Protein AF-A0A7W0H7K4-F1 (afdb_monomer)

Secondary structure (DSSP, 8-state):
--SGGG--SS--HHHHHHHHHHHHHHTT----HHHHHHHHHHHTT--------TTS-HHHHHHHHHHHHHHH-

Radius of gyration: 11.47 Å; Cα contacts (8 Å, |Δi|>4): 60; chains: 1; bounding box: 26×20×33 Å

Structure (mmCIF, N/CA/C/O backbone):
data_AF-A0A7W0H7K4-F1
#
_entry.id   AF-A0A7W0H7K4-F1
#
loop_
_atom_site.group_PDB
_atom_site.id
_atom_site.type_symbol
_atom_site.label_atom_id
_atom_site.label_alt_id
_atom_site.label_comp_id
_atom_site.label_asym_id
_atom_site.label_entity_id
_atom_site.label_seq_id
_atom_site.pdbx_PDB_ins_code
_atom_site.Cartn_x
_atom_site.Cartn_y
_atom_site.Cartn_z
_atom_site.occupancy
_atom_site.B_iso_or_equiv
_atom_site.auth_seq_id
_atom_site.auth_comp_id
_atom_site.auth_asym_id
_atom_site.auth_atom_id
_atom_site.pdbx_PDB_model_num
ATOM 1 N N . MET A 1 1 ? -9.467 -2.691 -11.324 1.00 79.31 1 MET A N 1
ATOM 2 C CA . MET A 1 1 ? -8.141 -3.229 -11.691 1.00 79.31 1 MET A CA 1
ATOM 3 C C . MET A 1 1 ? -7.570 -3.905 -10.457 1.00 79.31 1 MET A C 1
ATOM 5 O O . MET A 1 1 ? -7.801 -3.386 -9.366 1.00 79.31 1 MET A O 1
ATOM 9 N N . SER A 1 2 ? -6.950 -5.077 -10.581 1.00 93.75 2 SER A N 1
ATOM 10 C CA . SER A 1 2 ? -6.370 -5.753 -9.413 1.00 93.75 2 SER A CA 1
ATOM 11 C C . SER A 1 2 ? -5.061 -5.068 -8.997 1.00 93.75 2 SER A C 1
ATOM 13 O O . SER A 1 2 ? -4.450 -4.365 -9.800 1.00 93.75 2 SER A O 1
ATOM 15 N N . LEU A 1 3 ? -4.628 -5.251 -7.745 1.00 96.62 3 LEU A N 1
ATOM 16 C CA . LEU A 1 3 ? -3.360 -4.687 -7.266 1.00 96.62 3 LEU A CA 1
ATOM 17 C C . LEU A 1 3 ? -2.157 -5.259 -8.035 1.00 96.62 3 LEU A C 1
ATOM 19 O O . LEU A 1 3 ? -1.210 -4.543 -8.331 1.00 96.62 3 LEU A O 1
ATOM 23 N N . THR A 1 4 ? -2.208 -6.532 -8.426 1.00 96.44 4 THR A N 1
ATOM 24 C CA . THR A 1 4 ? -1.128 -7.174 -9.189 1.00 96.44 4 THR A CA 1
ATOM 25 C C . THR A 1 4 ? -0.974 -6.601 -10.597 1.00 96.44 4 THR A C 1
ATOM 27 O O . THR A 1 4 ? 0.130 -6.590 -11.128 1.00 96.44 4 THR A O 1
ATOM 30 N N . ASP A 1 5 ? -2.041 -6.046 -11.179 1.00 96.62 5 ASP A N 1
ATOM 31 C CA . ASP A 1 5 ? -1.972 -5.358 -12.477 1.00 96.62 5 ASP A CA 1
ATOM 32 C C . ASP A 1 5 ? -1.225 -4.008 -12.392 1.00 96.62 5 ASP A C 1
ATOM 34 O O . ASP A 1 5 ? -0.956 -3.386 -13.417 1.00 96.62 5 ASP A O 1
ATOM 38 N N . ARG A 1 6 ? -0.933 -3.517 -11.176 1.00 96.50 6 ARG A N 1
ATOM 39 C CA . ARG A 1 6 ? -0.242 -2.241 -10.912 1.00 96.50 6 ARG A CA 1
ATOM 40 C C . ARG A 1 6 ? 1.258 -2.405 -10.672 1.00 96.50 6 ARG A C 1
ATOM 42 O O . ARG A 1 6 ? 1.912 -1.408 -10.382 1.00 96.50 6 ARG A O 1
ATOM 49 N N . ILE A 1 7 ? 1.801 -3.622 -10.756 1.00 97.38 7 ILE A N 1
ATOM 50 C CA . ILE A 1 7 ? 3.239 -3.842 -10.572 1.00 97.38 7 ILE A CA 1
ATOM 51 C C . ILE A 1 7 ? 3.997 -3.037 -11.644 1.00 97.38 7 ILE A C 1
ATOM 53 O O . ILE A 1 7 ? 3.763 -3.252 -12.838 1.00 97.38 7 ILE A O 1
ATOM 57 N N . PRO A 1 8 ? 4.866 -2.090 -11.251 1.00 96.81 8 PRO A N 1
ATOM 58 C CA . PRO A 1 8 ? 5.616 -1.281 -12.200 1.00 96.81 8 PRO A CA 1
ATOM 59 C C . PRO A 1 8 ? 6.650 -2.133 -12.942 1.00 96.81 8 PRO A C 1
ATOM 61 O O . PRO A 1 8 ? 7.186 -3.100 -12.406 1.00 96.81 8 PRO A O 1
ATOM 64 N N . SER A 1 9 ? 6.973 -1.746 -14.178 1.00 95.75 9 SER A N 1
ATOM 65 C CA . SER A 1 9 ? 8.029 -2.406 -14.959 1.00 95.75 9 SER A CA 1
ATOM 66 C C . SER A 1 9 ? 9.423 -2.223 -14.353 1.00 95.75 9 SER A C 1
ATOM 68 O O . SER A 1 9 ? 10.292 -3.060 -14.567 1.00 95.75 9 SER A O 1
ATOM 70 N N . ASP A 1 10 ? 9.627 -1.117 -13.634 1.00 97.06 10 ASP A N 1
ATOM 71 C CA . ASP A 1 10 ? 10.826 -0.822 -12.852 1.00 97.06 10 ASP A CA 1
ATOM 72 C C . ASP A 1 10 ? 10.407 -0.609 -11.383 1.00 97.06 10 ASP A C 1
ATOM 74 O O . ASP A 1 10 ? 9.781 0.413 -11.078 1.00 97.06 10 ASP A O 1
ATOM 78 N N . PRO A 1 11 ? 10.644 -1.583 -10.483 1.00 97.06 11 PRO A N 1
ATOM 79 C CA . PRO A 1 11 ? 10.128 -1.578 -9.116 1.00 97.06 11 PRO A CA 1
ATOM 80 C C . PRO A 1 11 ? 11.015 -0.758 -8.177 1.00 97.06 11 PRO A C 1
ATOM 82 O O . PRO A 1 11 ? 11.590 -1.279 -7.223 1.00 97.06 11 PRO A O 1
ATOM 85 N N . THR A 1 12 ? 11.137 0.541 -8.446 1.00 98.44 12 THR A N 1
ATOM 86 C CA . THR A 1 12 ? 11.771 1.468 -7.501 1.00 98.44 12 THR A CA 1
ATOM 87 C C . THR A 1 12 ? 10.885 1.658 -6.262 1.00 98.44 12 THR A C 1
ATOM 89 O O . THR A 1 12 ? 9.660 1.524 -6.375 1.00 98.44 12 THR A O 1
ATOM 92 N N . PRO A 1 13 ? 11.452 2.011 -5.092 1.00 98.50 13 PRO A N 1
ATOM 93 C CA . PRO A 1 13 ? 10.662 2.235 -3.880 1.00 98.50 13 PRO A CA 1
ATOM 94 C C . PRO A 1 13 ? 9.510 3.228 -4.089 1.00 98.50 13 PRO A C 1
ATOM 96 O O . PRO A 1 13 ? 8.352 2.909 -3.818 1.00 98.50 13 PRO A O 1
ATOM 99 N N . ASP A 1 14 ? 9.798 4.381 -4.703 1.00 98.38 14 ASP A N 1
ATOM 100 C CA . ASP A 1 14 ? 8.787 5.387 -5.044 1.00 98.38 14 ASP A CA 1
ATOM 101 C C . ASP A 1 14 ? 7.713 4.839 -5.993 1.00 98.38 14 ASP A C 1
ATOM 103 O O . ASP A 1 14 ? 6.525 5.125 -5.826 1.00 98.38 14 ASP A O 1
ATOM 107 N N . ALA A 1 15 ? 8.094 4.055 -7.007 1.00 98.50 15 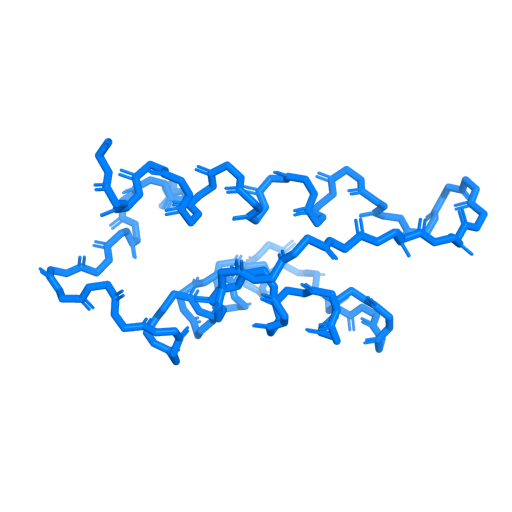ALA A N 1
ATOM 108 C CA . ALA A 1 15 ? 7.131 3.483 -7.946 1.00 98.50 15 ALA A CA 1
ATOM 109 C C . ALA A 1 15 ? 6.189 2.493 -7.248 1.00 98.50 15 ALA A C 1
ATOM 111 O O . ALA A 1 15 ? 4.984 2.503 -7.512 1.00 98.50 15 ALA A O 1
ATOM 112 N N . LEU A 1 16 ? 6.718 1.676 -6.335 1.00 98.62 16 LEU A N 1
ATOM 113 C CA . LEU A 1 16 ? 5.935 0.718 -5.559 1.00 98.62 16 LEU A CA 1
ATOM 114 C C . LEU A 1 16 ? 4.998 1.415 -4.571 1.00 98.62 16 LEU A C 1
ATOM 116 O O . LEU A 1 16 ? 3.810 1.083 -4.537 1.00 98.62 16 LEU A O 1
ATOM 120 N N . TYR A 1 17 ? 5.496 2.406 -3.825 1.00 98.62 17 TYR A N 1
ATOM 121 C CA . TYR A 1 17 ? 4.676 3.183 -2.893 1.00 98.62 17 TYR A CA 1
ATOM 122 C C . TYR A 1 17 ? 3.519 3.872 -3.624 1.00 98.62 17 TYR A C 1
ATOM 124 O O . TYR A 1 17 ? 2.358 3.665 -3.272 1.00 98.62 17 TYR A O 1
ATOM 132 N N . ASN A 1 18 ? 3.817 4.611 -4.698 1.00 98.38 18 ASN A N 1
ATOM 133 C CA . ASN A 1 18 ? 2.806 5.351 -5.455 1.00 98.38 18 ASN A CA 1
ATOM 134 C C . ASN A 1 18 ? 1.772 4.421 -6.111 1.00 98.38 18 ASN A C 1
ATOM 136 O O . ASN A 1 18 ? 0.578 4.730 -6.134 1.00 98.38 18 ASN A O 1
ATOM 140 N N . ALA 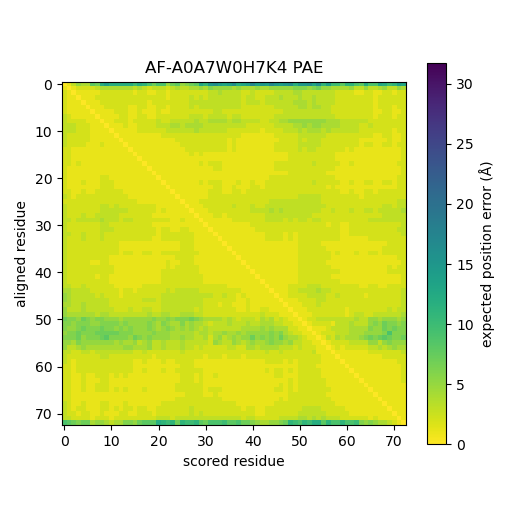A 1 19 ? 2.202 3.267 -6.636 1.00 98.31 19 ALA A N 1
ATOM 141 C CA . ALA A 1 19 ? 1.290 2.279 -7.210 1.00 98.31 19 ALA A CA 1
ATOM 142 C C . ALA A 1 19 ? 0.327 1.713 -6.154 1.00 98.31 19 ALA A C 1
ATOM 144 O O . ALA A 1 19 ? -0.874 1.583 -6.418 1.00 98.31 19 ALA A O 1
ATOM 145 N N . PHE A 1 20 ? 0.843 1.408 -4.960 1.00 98.56 20 PHE A N 1
ATOM 146 C CA . PHE A 1 20 ? 0.046 0.893 -3.854 1.00 98.56 20 PHE A CA 1
ATOM 147 C C . PHE A 1 20 ? -0.915 1.950 -3.296 1.00 98.56 20 PHE A C 1
ATOM 149 O O . PHE A 1 20 ? -2.110 1.680 -3.178 1.00 98.56 20 PHE A O 1
ATOM 156 N N . GLU A 1 21 ? -0.423 3.161 -3.019 1.00 98.44 21 GLU A N 1
ATOM 157 C CA . GLU A 1 21 ? -1.219 4.287 -2.511 1.00 98.44 21 GLU A CA 1
ATOM 158 C C . GLU A 1 21 ? -2.347 4.662 -3.483 1.00 98.44 21 GLU A C 1
ATOM 160 O O . GLU A 1 21 ? -3.507 4.833 -3.080 1.00 98.44 21 GLU A O 1
ATOM 165 N N . GLY A 1 22 ? -2.036 4.716 -4.781 1.00 98.12 22 GLY A N 1
ATOM 166 C CA . GLY A 1 22 ? -3.026 4.955 -5.826 1.00 98.12 22 GLY A CA 1
ATOM 167 C C . GLY A 1 22 ? -4.103 3.870 -5.849 1.00 98.12 22 GLY A C 1
ATOM 168 O O . GLY A 1 22 ? -5.295 4.182 -5.872 1.00 98.12 22 GLY A O 1
ATOM 169 N N . TRP A 1 23 ? -3.708 2.596 -5.760 1.00 98.12 23 TRP A N 1
ATOM 170 C CA . TRP A 1 23 ? -4.664 1.491 -5.681 1.00 98.12 23 TRP A CA 1
ATOM 171 C C . TRP A 1 23 ? -5.548 1.580 -4.430 1.00 98.12 23 TRP A C 1
ATOM 173 O O . TRP A 1 23 ? -6.763 1.418 -4.547 1.00 98.12 23 TRP A O 1
ATOM 183 N N . THR A 1 24 ? -4.988 1.888 -3.253 1.00 97.56 24 THR A N 1
ATOM 1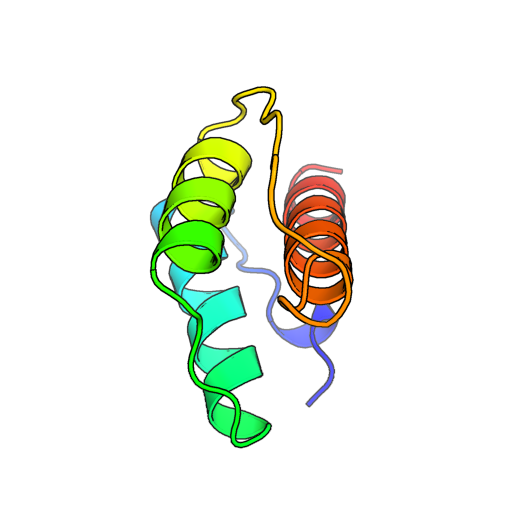84 C CA . THR A 1 24 ? -5.782 2.047 -2.021 1.00 97.56 24 THR A CA 1
ATOM 185 C C . THR A 1 24 ? -6.758 3.216 -2.106 1.00 97.56 24 THR A C 1
ATOM 187 O O . THR A 1 24 ? -7.924 3.067 -1.733 1.00 97.56 24 THR A O 1
ATOM 190 N N . THR A 1 25 ? -6.323 4.335 -2.688 1.00 97.31 25 THR A N 1
ATOM 191 C CA . THR A 1 25 ? -7.157 5.528 -2.886 1.00 97.31 25 THR A CA 1
ATOM 192 C C . THR A 1 25 ? -8.345 5.222 -3.798 1.00 97.31 25 THR A C 1
ATOM 194 O O . THR A 1 25 ? -9.476 5.603 -3.501 1.00 97.31 25 THR A O 1
ATOM 197 N N . GLU A 1 26 ? -8.133 4.456 -4.873 1.00 97.00 26 GLU A N 1
ATOM 198 C CA . GLU A 1 26 ? -9.210 3.999 -5.765 1.00 97.00 26 GLU A CA 1
ATOM 199 C C . GLU A 1 26 ? -10.233 3.086 -5.065 1.00 97.00 26 GLU A C 1
ATOM 201 O O . GLU A 1 26 ? -11.382 3.012 -5.501 1.00 97.00 26 GLU A O 1
ATOM 206 N N . GLN A 1 27 ? -9.851 2.408 -3.975 1.00 95.00 27 GLN A N 1
ATOM 207 C CA . GLN A 1 27 ? -10.775 1.636 -3.131 1.00 95.00 27 GLN A CA 1
ATOM 208 C C . GLN A 1 27 ? -11.532 2.507 -2.108 1.00 95.00 27 GLN A C 1
ATOM 210 O O . GLN A 1 27 ? -12.303 1.977 -1.307 1.00 95.00 27 GLN A O 1
ATOM 215 N N . GLY A 1 28 ? -11.324 3.828 -2.109 1.00 96.94 28 GLY A N 1
ATOM 216 C CA . GLY A 1 28 ? -11.902 4.746 -1.126 1.00 96.94 28 GLY A CA 1
ATOM 217 C C . GLY A 1 28 ? -11.229 4.670 0.246 1.00 96.94 28 GLY A C 1
ATOM 218 O O . GLY A 1 28 ? -11.858 5.005 1.250 1.00 96.94 28 GLY A O 1
ATOM 219 N N . LEU A 1 29 ? -9.981 4.197 0.299 1.00 96.50 29 LEU A N 1
ATOM 220 C CA . LEU A 1 29 ? -9.184 4.124 1.519 1.00 96.50 29 LEU A CA 1
ATOM 221 C C . LEU A 1 29 ? -8.125 5.226 1.516 1.00 96.50 29 LEU A C 1
ATOM 223 O O . LEU A 1 29 ? -7.414 5.406 0.533 1.00 96.50 29 LEU A O 1
ATOM 227 N N . GLU A 1 30 ? -7.991 5.908 2.646 1.00 96.25 30 GLU A N 1
ATOM 228 C CA . GLU A 1 30 ? -6.865 6.793 2.936 1.00 96.25 30 GLU A CA 1
ATOM 229 C C . GLU A 1 30 ? -5.952 6.087 3.940 1.00 96.25 30 GLU A C 1
ATOM 231 O O . GLU A 1 30 ? -6.426 5.528 4.937 1.00 96.25 30 GLU A O 1
ATOM 236 N N . LEU A 1 31 ? -4.650 6.067 3.658 1.00 97.25 31 LEU A N 1
ATOM 237 C CA . LEU A 1 31 ? -3.678 5.423 4.533 1.00 97.25 31 LEU A CA 1
ATOM 238 C C . LEU A 1 31 ? -3.535 6.216 5.832 1.00 97.25 31 LEU A C 1
ATOM 240 O O . LEU A 1 31 ? -3.419 7.440 5.838 1.00 97.25 31 LEU A O 1
ATOM 244 N N . TYR A 1 32 ? -3.503 5.509 6.960 1.00 97.12 32 TYR A N 1
ATOM 245 C CA . TYR A 1 32 ? -3.132 6.144 8.222 1.00 97.12 32 TYR A CA 1
ATOM 246 C C . TYR A 1 32 ? -1.641 6.505 8.225 1.00 97.12 32 TYR A C 1
ATOM 248 O O . TYR A 1 32 ? -0.855 5.768 7.630 1.00 97.12 32 TYR A O 1
ATOM 256 N N . PRO A 1 33 ? -1.207 7.528 8.991 1.00 97.00 33 PRO A N 1
ATOM 257 C CA . PRO A 1 33 ? 0.202 7.928 9.043 1.00 97.00 33 PRO A CA 1
ATOM 258 C C . PRO A 1 33 ? 1.163 6.763 9.326 1.00 97.00 33 PRO A C 1
ATOM 260 O O . PRO A 1 33 ? 2.120 6.549 8.592 1.00 97.00 33 PRO A O 1
ATOM 263 N N . ALA A 1 34 ? 0.834 5.915 10.306 1.00 96.81 34 ALA A N 1
ATOM 264 C CA . ALA A 1 34 ? 1.642 4.740 10.640 1.00 96.81 34 ALA A CA 1
ATOM 265 C C . ALA A 1 34 ? 1.662 3.659 9.538 1.00 96.81 34 ALA A C 1
ATOM 267 O O . ALA A 1 34 ? 2.565 2.828 9.511 1.00 96.81 34 ALA A O 1
ATOM 268 N N . GLN A 1 35 ? 0.654 3.618 8.659 1.00 98.25 35 GLN A N 1
ATOM 269 C CA . GLN A 1 35 ? 0.645 2.718 7.501 1.00 98.25 35 GLN A CA 1
ATOM 270 C C . GLN A 1 35 ? 1.542 3.268 6.395 1.00 98.25 35 GLN A C 1
ATOM 272 O O . GLN A 1 35 ? 2.323 2.503 5.844 1.00 98.25 35 GLN A O 1
ATOM 277 N N . THR A 1 36 ? 1.461 4.571 6.111 1.00 98.25 36 THR A N 1
ATOM 278 C CA . THR A 1 36 ? 2.341 5.259 5.157 1.00 98.25 36 THR A CA 1
ATOM 279 C C . THR A 1 36 ? 3.806 5.094 5.541 1.00 98.25 36 THR A C 1
ATOM 281 O O . THR A 1 36 ? 4.585 4.608 4.729 1.00 98.25 36 THR A O 1
ATOM 284 N N . GLU A 1 37 ? 4.164 5.405 6.790 1.00 97.94 37 GLU A N 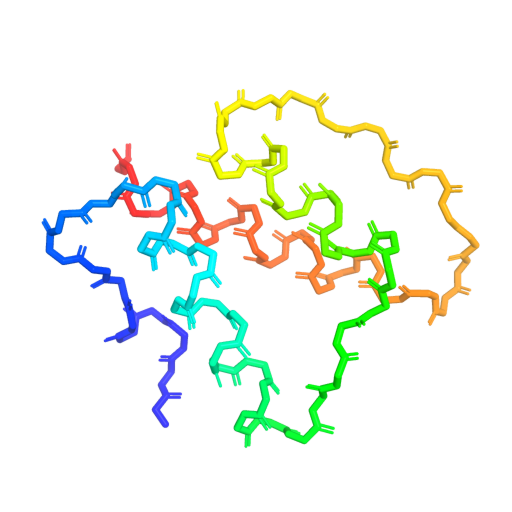1
ATOM 285 C CA . GLU A 1 37 ? 5.532 5.234 7.298 1.00 97.94 37 GLU A CA 1
ATOM 286 C C . GLU A 1 37 ? 6.004 3.784 7.144 1.00 97.94 37 GLU A C 1
ATOM 288 O O . GLU A 1 37 ? 7.073 3.528 6.602 1.00 97.94 37 GLU A O 1
ATOM 293 N N . ALA A 1 38 ? 5.174 2.815 7.545 1.00 98.25 38 ALA A N 1
ATOM 294 C CA . A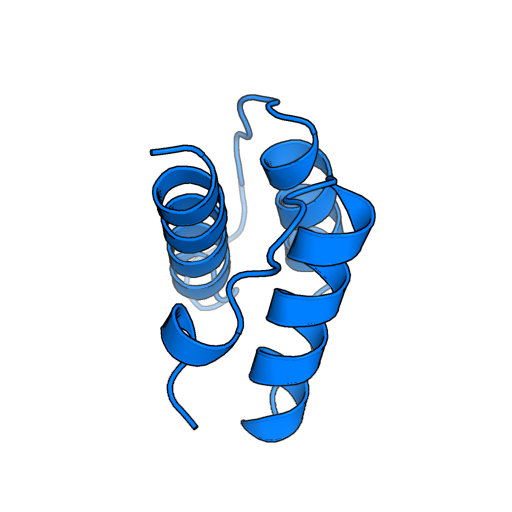LA A 1 38 ? 5.522 1.407 7.404 1.00 98.25 38 ALA A CA 1
ATOM 295 C C . ALA A 1 38 ? 5.700 0.983 5.939 1.00 98.25 38 ALA A C 1
ATOM 297 O O . ALA A 1 38 ? 6.598 0.200 5.646 1.00 98.25 38 ALA A O 1
ATOM 298 N N . LEU A 1 39 ? 4.854 1.467 5.027 1.00 98.44 39 LEU A N 1
ATOM 299 C CA . LEU A 1 39 ? 4.932 1.133 3.606 1.00 98.44 39 LEU A CA 1
ATOM 300 C C . LEU A 1 39 ? 6.185 1.714 2.956 1.00 98.44 39 LEU A C 1
ATOM 302 O O . LEU A 1 39 ? 6.807 0.991 2.186 1.00 98.44 39 LEU A O 1
ATOM 306 N N . ILE A 1 40 ? 6.570 2.950 3.294 1.00 98.44 40 ILE A N 1
ATOM 307 C CA . ILE A 1 40 ? 7.820 3.579 2.833 1.00 98.44 40 ILE A CA 1
ATOM 308 C C . ILE A 1 40 ? 9.021 2.713 3.236 1.00 98.44 40 ILE A C 1
ATOM 310 O O . ILE A 1 40 ? 9.780 2.268 2.382 1.00 98.44 40 ILE A O 1
ATOM 314 N N . GLU A 1 41 ? 9.123 2.362 4.518 1.00 98.50 41 GLU A N 1
ATOM 315 C CA . GLU A 1 41 ? 10.214 1.516 5.020 1.00 98.50 41 GLU A CA 1
ATOM 316 C C . GLU A 1 41 ? 10.232 0.128 4.350 1.00 98.50 41 GLU A C 1
ATOM 318 O O . GLU A 1 41 ? 11.289 -0.410 4.023 1.00 98.50 41 GLU A O 1
ATOM 323 N N . ILE A 1 42 ? 9.056 -0.461 4.103 1.00 98.44 42 ILE A N 1
ATOM 324 C CA . ILE A 1 42 ? 8.932 -1.760 3.429 1.00 98.44 42 ILE A CA 1
ATOM 325 C C . ILE A 1 42 ? 9.406 -1.691 1.974 1.00 98.44 42 ILE A C 1
ATOM 327 O O . ILE A 1 42 ? 10.114 -2.601 1.539 1.00 98.44 42 ILE A O 1
ATOM 331 N N . VAL A 1 43 ? 9.014 -0.666 1.208 1.00 98.38 43 VAL A N 1
ATOM 332 C CA . VAL A 1 43 ? 9.442 -0.534 -0.199 1.00 98.38 43 VAL A CA 1
ATOM 333 C C . VAL A 1 43 ? 10.930 -0.204 -0.322 1.00 98.38 43 VAL A C 1
ATOM 335 O O . VAL A 1 43 ? 11.541 -0.566 -1.323 1.00 98.38 43 VAL A O 1
ATOM 338 N N . ASP A 1 44 ? 11.527 0.378 0.720 1.00 97.94 44 ASP A N 1
ATOM 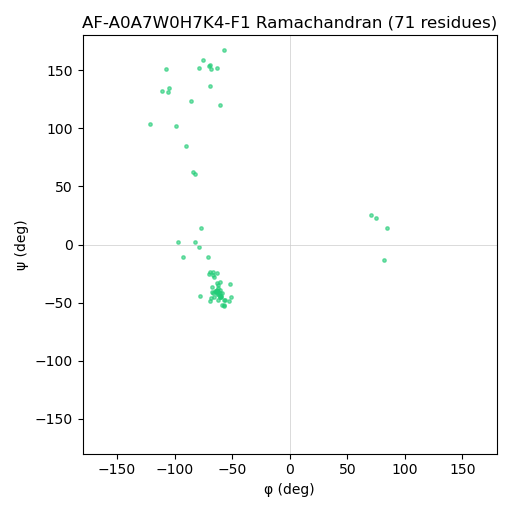339 C CA . ASP A 1 44 ? 12.977 0.561 0.854 1.00 97.94 44 ASP A CA 1
ATOM 340 C C . ASP A 1 44 ? 13.717 -0.717 1.308 1.00 97.94 44 ASP A C 1
ATOM 342 O O . ASP A 1 44 ? 14.948 -0.741 1.406 1.00 97.94 44 ASP A O 1
ATOM 346 N N . GLY A 1 45 ? 12.991 -1.811 1.560 1.00 96.88 45 GLY A N 1
ATOM 347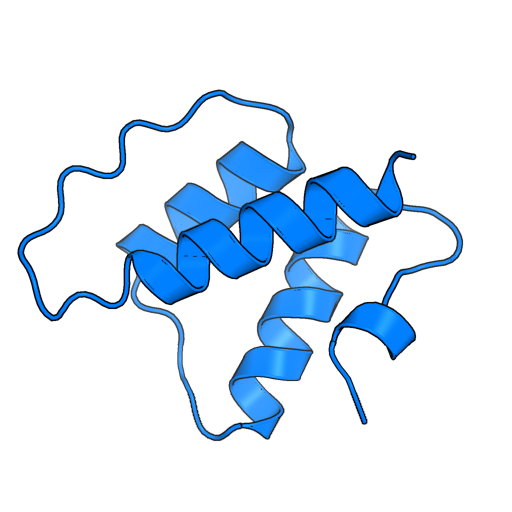 C CA . GLY A 1 45 ? 13.554 -3.112 1.928 1.00 96.88 45 GLY A CA 1
ATOM 348 C C . GLY A 1 45 ? 13.863 -3.277 3.419 1.00 96.88 45 GLY A C 1
ATOM 349 O O . GLY A 1 45 ? 14.561 -4.223 3.801 1.00 96.88 45 GLY A O 1
ATOM 350 N N . ALA A 1 46 ? 13.359 -2.390 4.280 1.00 98.00 46 ALA A N 1
ATOM 351 C CA . ALA A 1 46 ? 13.534 -2.495 5.721 1.00 98.00 46 ALA A CA 1
ATOM 352 C C . ALA A 1 46 ? 12.576 -3.522 6.354 1.00 98.00 46 ALA A C 1
ATOM 354 O O . ALA A 1 46 ? 11.456 -3.767 5.903 1.00 98.00 46 ALA A O 1
ATOM 355 N N . ASN A 1 47 ? 13.009 -4.105 7.476 1.00 96.69 47 ASN A N 1
ATOM 356 C CA . ASN A 1 47 ? 12.142 -4.921 8.322 1.00 96.69 47 ASN A CA 1
ATOM 357 C C . ASN A 1 47 ? 11.380 -4.019 9.296 1.00 96.69 47 ASN A C 1
ATOM 359 O O . ASN A 1 47 ? 11.996 -3.323 10.104 1.00 96.69 47 ASN A O 1
ATOM 363 N N . VAL A 1 48 ? 10.049 -4.083 9.278 1.00 97.00 48 VAL A N 1
ATOM 364 C CA . VAL A 1 48 ? 9.194 -3.192 10.075 1.00 97.00 48 VAL A CA 1
ATOM 365 C C . VAL A 1 48 ? 8.478 -3.946 11.195 1.00 97.00 48 VAL A C 1
ATOM 367 O O . VAL A 1 48 ? 7.830 -4.969 10.971 1.00 97.00 48 VAL A O 1
ATOM 370 N N . ILE A 1 49 ? 8.524 -3.391 12.410 1.00 96.50 49 ILE A N 1
ATOM 371 C CA . ILE A 1 49 ? 7.646 -3.786 13.520 1.00 96.50 49 ILE A CA 1
ATOM 372 C C . ILE A 1 49 ? 6.498 -2.780 13.604 1.00 96.50 49 ILE A C 1
ATOM 374 O O . ILE A 1 49 ? 6.648 -1.688 14.148 1.00 96.50 49 ILE A O 1
ATOM 378 N N . LEU A 1 50 ? 5.322 -3.159 13.102 1.00 95.44 50 LEU A N 1
ATOM 379 C CA . LEU A 1 50 ? 4.141 -2.295 13.129 1.00 95.44 50 LEU A CA 1
ATOM 380 C C . LEU A 1 50 ? 3.319 -2.499 14.412 1.00 95.44 50 LEU A C 1
ATOM 382 O O . LEU A 1 50 ? 2.347 -3.260 14.449 1.00 95.44 50 LEU A O 1
ATOM 386 N N . ALA A 1 51 ? 3.706 -1.801 15.480 1.00 92.94 51 ALA A N 1
ATOM 387 C CA . ALA A 1 51 ? 3.089 -1.898 16.805 1.00 92.94 51 ALA A CA 1
ATOM 388 C C . ALA A 1 51 ? 1.807 -1.046 16.949 1.00 92.94 51 ALA A C 1
ATOM 390 O O . ALA A 1 51 ? 1.727 -0.152 17.788 1.00 92.94 51 ALA A O 1
ATOM 391 N N . THR A 1 52 ? 0.781 -1.325 16.140 1.00 92.69 52 THR A N 1
ATOM 392 C CA . THR A 1 52 ? -0.532 -0.652 16.223 1.00 92.69 52 THR A CA 1
ATOM 393 C C . THR A 1 52 ? -1.626 -1.572 16.791 1.00 92.69 52 THR A C 1
ATOM 395 O O . THR A 1 52 ? -1.564 -2.797 16.600 1.00 92.69 52 THR A O 1
ATOM 398 N N . PRO A 1 53 ? -2.665 -1.033 17.468 1.00 93.69 53 PRO A N 1
ATOM 399 C CA . PRO A 1 53 ? -3.812 -1.819 17.934 1.00 93.69 53 PRO A CA 1
ATOM 400 C C . PRO A 1 53 ? -4.549 -2.578 16.815 1.00 93.69 53 PRO A C 1
ATOM 402 O O . PRO A 1 53 ? -4.323 -2.394 15.614 1.00 93.69 53 PRO A O 1
ATOM 405 N N . THR A 1 54 ? -5.433 -3.505 17.186 1.00 91.12 54 THR A N 1
ATOM 406 C CA . THR A 1 54 ? -6.370 -4.115 16.227 1.00 91.12 54 THR A CA 1
ATOM 407 C C . THR A 1 54 ? -7.314 -3.053 15.652 1.00 91.12 54 THR A C 1
ATOM 409 O O . THR A 1 54 ? -7.553 -2.021 16.267 1.00 91.12 54 THR A O 1
ATOM 412 N N . GLY A 1 55 ? -7.802 -3.269 14.427 1.00 90.12 55 GLY A N 1
ATOM 413 C CA . GLY A 1 55 ? -8.617 -2.279 13.710 1.00 90.12 55 GLY A CA 1
ATOM 414 C C . GLY A 1 55 ? -7.822 -1.172 13.003 1.00 90.12 55 GLY A C 1
ATOM 415 O O . GLY A 1 55 ? -8.360 -0.539 12.108 1.00 90.12 55 GLY A O 1
ATOM 416 N N . SER A 1 56 ? -6.525 -0.999 13.286 1.00 90.75 56 SER A N 1
ATOM 417 C CA . SER A 1 56 ? -5.667 0.009 12.629 1.00 90.75 56 SER A CA 1
ATOM 418 C C . SER A 1 56 ? -5.207 -0.359 11.208 1.00 90.75 56 SER A C 1
ATOM 420 O O . SER A 1 56 ? -4.252 0.221 10.701 1.00 90.75 56 SER A O 1
ATOM 422 N N . GLY A 1 57 ? -5.820 -1.362 10.571 1.00 93.12 57 GLY A N 1
ATOM 423 C CA . GLY A 1 57 ? -5.520 -1.734 9.183 1.00 93.12 57 GLY A CA 1
ATOM 424 C C . GLY A 1 57 ? -4.152 -2.389 8.930 1.00 93.12 57 GLY A C 1
ATOM 425 O O . GLY A 1 57 ? -3.672 -2.350 7.807 1.00 93.12 57 GLY A O 1
ATOM 426 N N . LYS A 1 58 ? -3.523 -3.046 9.919 1.00 96.81 58 LYS A N 1
ATOM 427 C CA . LYS A 1 58 ? -2.240 -3.772 9.729 1.00 96.81 58 LYS A CA 1
ATOM 428 C C . LYS A 1 58 ? -2.248 -4.765 8.562 1.00 96.81 58 LYS A C 1
ATOM 430 O O . LYS A 1 58 ? -1.233 -4.946 7.902 1.00 96.81 58 LYS A O 1
ATOM 435 N N . SER A 1 59 ? -3.391 -5.402 8.307 1.00 96.69 59 SER A N 1
ATOM 436 C CA . SER A 1 59 ? -3.555 -6.308 7.167 1.00 96.69 59 SER A CA 1
ATOM 437 C C . SER A 1 59 ? -3.330 -5.601 5.830 1.00 96.69 59 SER A C 1
ATOM 439 O O . SER A 1 59 ? -2.798 -6.220 4.921 1.00 96.69 59 SER A O 1
ATOM 441 N N . LEU A 1 60 ? -3.671 -4.313 5.716 1.00 97.38 60 LEU A N 1
ATOM 442 C CA . LEU A 1 60 ? -3.408 -3.528 4.511 1.00 97.38 60 LEU A CA 1
ATOM 443 C C . LEU A 1 60 ? -1.902 -3.325 4.298 1.00 97.38 60 LEU A C 1
ATOM 445 O O . LEU A 1 60 ? -1.414 -3.518 3.192 1.00 97.38 60 LEU A O 1
ATOM 449 N N . VAL A 1 61 ? -1.151 -3.043 5.367 1.00 98.00 61 VAL A N 1
ATOM 450 C CA . VAL A 1 61 ? 0.320 -2.943 5.305 1.00 98.00 61 VAL A CA 1
ATOM 451 C C . VAL A 1 61 ? 0.950 -4.281 4.914 1.00 98.00 61 VAL A C 1
ATOM 453 O O . VAL A 1 61 ? 1.854 -4.316 4.086 1.00 98.00 61 VAL A O 1
ATOM 456 N N . ALA A 1 62 ? 0.436 -5.398 5.438 1.00 97.94 62 ALA A N 1
ATOM 457 C CA . ALA A 1 62 ? 0.891 -6.729 5.032 1.00 97.94 62 ALA A CA 1
ATOM 458 C C . ALA A 1 62 ? 0.626 -7.012 3.540 1.00 97.94 62 ALA A C 1
ATOM 460 O O . ALA A 1 62 ? 1.465 -7.609 2.870 1.00 97.94 62 ALA A O 1
ATOM 461 N N . VAL A 1 63 ? -0.509 -6.554 2.997 1.00 98.00 63 VAL A N 1
ATOM 462 C CA . VAL A 1 63 ? -0.790 -6.635 1.553 1.00 98.00 63 VAL A CA 1
ATOM 463 C C . VAL A 1 63 ? 0.212 -5.798 0.751 1.00 98.00 63 VAL A C 1
ATOM 465 O O . VAL A 1 63 ? 0.697 -6.276 -0.271 1.0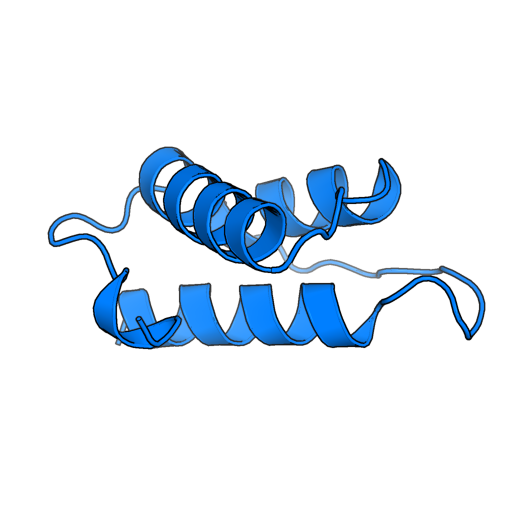0 98.00 63 VAL A O 1
ATOM 468 N N . GLY A 1 64 ? 0.589 -4.611 1.238 1.00 98.00 64 GLY A N 1
ATOM 469 C CA . GLY A 1 64 ? 1.670 -3.811 0.653 1.00 98.00 64 GLY A CA 1
ATOM 470 C C . GLY A 1 64 ? 3.014 -4.536 0.649 1.00 98.00 64 GLY A C 1
ATOM 471 O O . GLY A 1 64 ? 3.653 -4.616 -0.392 1.00 98.00 64 GLY A O 1
ATOM 472 N N . ALA A 1 65 ? 3.391 -5.178 1.758 1.00 98.38 65 ALA A N 1
ATOM 473 C CA . ALA A 1 65 ? 4.611 -5.987 1.823 1.00 98.38 65 ALA A CA 1
ATOM 474 C C . ALA A 1 65 ? 4.621 -7.138 0.806 1.00 98.38 65 ALA A C 1
ATOM 476 O O . ALA A 1 65 ? 5.635 -7.391 0.158 1.00 98.38 65 ALA A O 1
ATOM 477 N N . HIS A 1 66 ? 3.490 -7.824 0.628 1.00 98.00 66 HIS A N 1
ATOM 478 C CA . HIS A 1 66 ? 3.373 -8.871 -0.386 1.00 98.00 66 HIS A CA 1
ATOM 479 C C . HIS A 1 66 ? 3.430 -8.325 -1.814 1.00 98.00 66 HIS A C 1
ATOM 481 O O . HIS A 1 66 ? 4.020 -8.970 -2.676 1.00 98.00 66 HIS A O 1
ATOM 487 N N . PHE A 1 67 ? 2.848 -7.152 -2.065 1.00 98.44 67 PHE A N 1
ATOM 488 C CA . PHE A 1 67 ? 2.954 -6.473 -3.354 1.00 98.44 67 PHE A CA 1
ATOM 489 C C . PHE A 1 67 ? 4.409 -6.112 -3.684 1.00 98.44 67 PHE A C 1
ATOM 491 O O . PHE A 1 67 ? 4.880 -6.458 -4.766 1.00 98.44 67 PHE A O 1
ATOM 498 N N . THR A 1 68 ? 5.139 -5.522 -2.731 1.00 98.31 68 THR A N 1
ATOM 499 C CA . THR A 1 68 ? 6.580 -5.240 -2.848 1.00 98.31 68 THR A CA 1
ATOM 500 C C . THR A 1 68 ? 7.373 -6.515 -3.130 1.00 98.31 68 THR A C 1
ATOM 502 O O . THR A 1 68 ? 8.166 -6.556 -4.066 1.00 98.31 68 THR A O 1
ATOM 505 N N . ALA A 1 69 ? 7.122 -7.591 -2.376 1.00 97.75 69 ALA A N 1
ATOM 506 C CA . ALA A 1 69 ? 7.802 -8.869 -2.586 1.00 97.75 69 ALA A CA 1
ATOM 507 C C . ALA A 1 69 ? 7.535 -9.446 -3.986 1.00 97.75 69 ALA A C 1
ATOM 509 O O . ALA A 1 69 ? 8.466 -9.860 -4.669 1.00 97.75 69 ALA A O 1
ATOM 510 N N . LEU A 1 70 ? 6.279 -9.423 -4.440 1.00 97.75 70 LEU A N 1
ATOM 511 C CA . LEU A 1 70 ? 5.897 -9.919 -5.762 1.00 97.75 70 LEU A CA 1
ATOM 512 C C . LEU A 1 70 ? 6.546 -9.116 -6.900 1.00 97.75 70 LEU A C 1
ATOM 514 O O . LEU A 1 70 ? 6.864 -9.687 -7.940 1.00 97.75 70 LEU A O 1
ATOM 518 N N . ALA A 1 71 ? 6.752 -7.811 -6.709 1.00 97.50 71 ALA A N 1
ATOM 519 C CA . ALA A 1 71 ? 7.421 -6.960 -7.687 1.00 97.50 71 ALA A CA 1
ATOM 520 C C . ALA A 1 71 ? 8.928 -7.250 -7.815 1.00 97.50 71 ALA A C 1
ATOM 522 O O . ALA A 1 71 ? 9.509 -6.994 -8.869 1.00 97.50 71 ALA A O 1
ATOM 523 N N . HIS A 1 72 ? 9.555 -7.795 -6.768 1.00 95.12 72 HIS A N 1
ATOM 524 C CA . HIS A 1 72 ? 10.978 -8.141 -6.765 1.00 95.12 72 HIS A CA 1
ATOM 525 C C . HIS A 1 72 ? 11.289 -9.589 -7.179 1.00 95.12 72 HIS A C 1
ATOM 527 O O . HIS A 1 72 ? 12.451 -9.868 -7.481 1.00 95.12 72 HIS A O 1
ATOM 533 N N . GLY A 1 73 ? 10.278 -10.461 -7.283 1.00 86.00 73 GLY A N 1
ATOM 534 C CA . GLY A 1 73 ? 10.414 -11.844 -7.766 1.00 86.00 73 GLY A CA 1
ATOM 535 C C . GLY A 1 73 ? 10.700 -12.857 -6.669 1.00 86.00 73 GLY A C 1
ATOM 536 O O . GLY A 1 73 ? 11.865 -12.936 -6.222 1.00 86.00 73 GLY A O 1
#

Solvent-accessible surface area (backbone atoms only — not comparable to full-atom values): 4536 Å² total; per-residue (Å²): 133,60,76,78,80,50,60,58,96,64,70,43,41,68,52,49,46,52,40,51,52,51,52,40,43,76,73,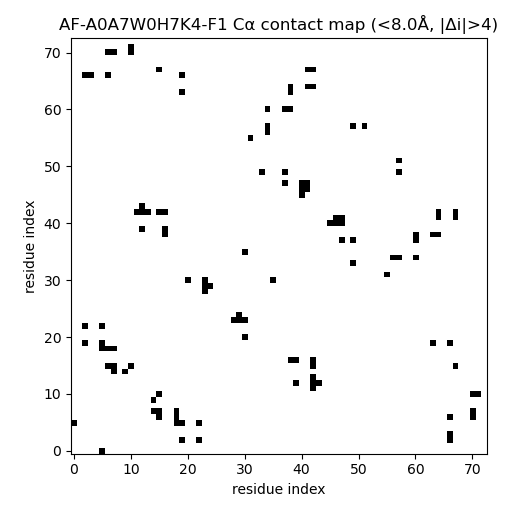76,44,79,79,50,71,74,46,49,54,51,45,54,41,41,46,70,69,47,90,80,84,83,92,66,67,87,91,71,52,65,68,58,46,51,51,49,49,49,50,51,50,62,60,70,107

Sequence (73 aa):
MSLTDRIPSDPTPDALYNAFEGWTTEQGLELYPAQTEALIEIVDGANVILATPTGSGKSLVAVGAHFTALAHG

Nearest PDB structures (foldseek):
  7lep-assembly1_D  TM=5.055E-01  e=9.377E+00  Mus musculus
  5dul-assembly2_C  TM=3.744E-01  e=6.336E+00  Yersinia pestis
  5dul-assembly1_A  TM=3.801E-01  e=6.701E+00  Yersinia pestis

Mean predicted aligned error: 2.19 Å

Foldseek 3Di:
DDLLVQQDPDLQLVSLLCSLQVVCVVVVDDQDPLLSVLLSCLSVVHDDDSPDDPPNPVVSSVVSNVSSVVSVD

pLDDT: mean 96.53, std 3.05, range [79.31, 98.62]